Protein AF-A0A951YHK0-F1 (afdb_monomer_lite)

Foldseek 3Di:
DLQVLLVPDDPLLLVVLVQLVQADWKKWKDWPDPPDDIFIWRFRDWDADPNAIDTDIDGRDPVSVVVCVVSVQKDWDPVFDPRDHQWDQDPVVRTIMGMIIIHGDPSSVVSCVSPVCHPPCPDPDDDPDDDDDDPPPDDDDDDDDPDPPPDDDDDDDPDDDDDDDDDD

Radius of gyration: 26.09 Å; chains: 1; bounding box: 39×57×89 Å

pLDDT: mean 78.8, std 17.02, range [39.91, 96.25]

Secondary structure (DSSP, 8-state):
-THHHHTTS-HHHHHHHHHHHHSSEEEEEEE-STTPPPEEEEEEEEEEETTEEEEEEEEE-HHHHHHHHHTTSEEE-SS--SSS-SEEEETTTTEEEEEEEEEE-HHHHHHHHHHHTGGG------------------------------------------------

Sequence (168 aa):
MPSNQAERLSEVELDALWTIYEGHSLVIEYPQQTGTDPYAHAIMAVAYEDDEAVAEVAEIALDVAQSLIAAGLLRRSEDGPVLDESSWFDDELGFTVNAEEYVLSDAGTQVIEATADGAGAVGAGDDEDDWDDDEDDWDDDEEDEDDWDVDEEDEDDWSDDEDEDDED

Structure (mmCIF, N/CA/C/O backbone):
data_AF-A0A951YHK0-F1
#
_entry.id   AF-A0A951YHK0-F1
#
loop_
_atom_site.group_PDB
_atom_site.id
_atom_site.type_symbol
_atom_site.label_atom_id
_atom_site.label_alt_id
_atom_site.label_comp_id
_atom_site.label_asym_id
_atom_site.label_entity_id
_atom_site.label_seq_id
_atom_site.pdbx_PDB_ins_code
_atom_site.Cartn_x
_atom_site.Cartn_y
_atom_site.Cartn_z
_atom_site.occupancy
_atom_site.B_iso_or_equiv
_atom_site.auth_seq_id
_atom_site.auth_comp_id
_atom_site.auth_asym_id
_atom_site.auth_atom_id
_atom_site.pdbx_PDB_model_num
ATOM 1 N N . MET A 1 1 ? 9.985 4.850 -23.639 1.00 45.06 1 MET A N 1
ATOM 2 C CA . MET A 1 1 ? 11.123 4.666 -22.713 1.00 45.06 1 MET A CA 1
ATOM 3 C C . MET A 1 1 ? 10.609 4.804 -21.278 1.00 45.06 1 MET A C 1
ATOM 5 O O . MET A 1 1 ? 10.765 5.876 -20.695 1.00 45.06 1 MET A O 1
ATOM 9 N N . PRO A 1 2 ? 9.936 3.768 -20.750 1.00 51.19 2 PRO A N 1
ATOM 10 C CA . PRO A 1 2 ? 9.487 3.700 -19.350 1.00 51.19 2 PRO A CA 1
ATOM 11 C C . PRO A 1 2 ? 10.628 3.598 -18.318 1.00 51.19 2 PRO A C 1
ATOM 13 O O . PRO A 1 2 ? 10.438 3.917 -17.149 1.00 51.19 2 PRO A O 1
ATOM 16 N N . SER A 1 3 ? 11.845 3.276 -18.761 1.00 54.88 3 SER A N 1
ATOM 17 C CA . SER A 1 3 ? 13.056 3.097 -17.945 1.00 54.88 3 SER A CA 1
ATOM 18 C C . SER A 1 3 ? 13.438 4.291 -17.055 1.00 54.88 3 SER A C 1
ATOM 20 O O . SER A 1 3 ? 14.041 4.105 -16.006 1.00 54.88 3 SER A O 1
ATOM 22 N N . ASN A 1 4 ? 13.024 5.516 -17.401 1.00 63.53 4 ASN A N 1
ATOM 23 C CA . ASN A 1 4 ? 13.323 6.700 -16.585 1.00 63.53 4 ASN A CA 1
ATOM 24 C C . ASN A 1 4 ? 12.606 6.724 -1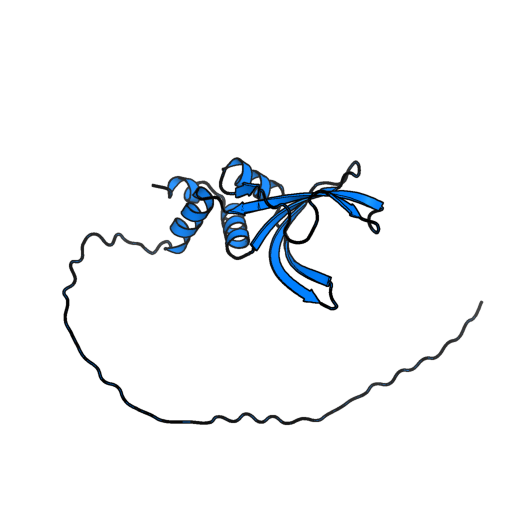5.225 1.00 63.53 4 ASN A C 1
ATOM 26 O O . ASN A 1 4 ? 12.998 7.520 -14.376 1.00 63.53 4 ASN A O 1
ATOM 30 N N . GLN A 1 5 ? 11.509 5.979 -15.042 1.00 69.38 5 GLN A N 1
ATOM 31 C CA . GLN A 1 5 ? 10.801 5.949 -13.757 1.00 69.38 5 GLN A CA 1
ATOM 32 C C . GLN A 1 5 ? 11.427 4.945 -12.791 1.00 69.38 5 GLN A C 1
ATOM 34 O O . GLN A 1 5 ? 11.621 5.304 -11.636 1.00 69.38 5 GLN A O 1
ATOM 39 N N . ALA A 1 6 ? 11.826 3.764 -13.272 1.00 71.62 6 ALA A N 1
ATOM 40 C CA . ALA A 1 6 ? 12.514 2.757 -12.464 1.00 71.62 6 ALA A CA 1
ATOM 41 C C . ALA A 1 6 ? 13.806 3.309 -11.832 1.00 71.62 6 ALA A C 1
ATOM 43 O O . ALA A 1 6 ? 14.013 3.193 -10.632 1.00 71.62 6 ALA A O 1
ATOM 44 N N . GLU A 1 7 ? 14.627 4.022 -12.613 1.00 75.12 7 GLU A N 1
ATOM 45 C CA . GLU A 1 7 ? 15.894 4.619 -12.150 1.00 75.12 7 GLU A CA 1
ATOM 46 C C . GLU A 1 7 ? 15.725 5.772 -11.139 1.00 75.12 7 GLU A C 1
ATOM 48 O O . GLU A 1 7 ? 16.712 6.287 -10.610 1.00 75.12 7 GLU A O 1
ATOM 53 N N . ARG A 1 8 ? 14.492 6.239 -10.907 1.00 82.88 8 ARG A N 1
ATOM 54 C CA . ARG A 1 8 ? 14.186 7.323 -9.959 1.00 82.88 8 ARG A CA 1
ATOM 55 C C . ARG A 1 8 ? 13.695 6.823 -8.611 1.00 82.88 8 ARG A C 1
ATOM 57 O O . ARG A 1 8 ? 13.664 7.627 -7.683 1.00 82.88 8 ARG A O 1
ATOM 64 N N . LEU A 1 9 ? 13.294 5.559 -8.530 1.00 88.25 9 LEU A N 1
ATOM 65 C CA . LEU A 1 9 ? 12.889 4.941 -7.279 1.00 88.25 9 LEU A CA 1
ATOM 66 C C . LEU A 1 9 ? 14.131 4.552 -6.482 1.00 88.25 9 LEU A C 1
ATOM 68 O O . LEU A 1 9 ? 15.155 4.147 -7.036 1.00 88.25 9 LEU A O 1
ATOM 72 N N . SER A 1 10 ? 14.043 4.693 -5.167 1.00 92.38 10 SER A N 1
ATOM 73 C CA . SER A 1 10 ? 14.984 4.049 -4.259 1.00 92.38 10 SER A CA 1
ATOM 74 C C . SER A 1 10 ? 14.807 2.529 -4.292 1.00 92.38 10 SER A C 1
ATOM 76 O O . SER A 1 10 ? 13.765 2.021 -4.698 1.00 92.38 10 SER A O 1
ATOM 78 N N . GLU A 1 11 ? 15.821 1.794 -3.834 1.00 91.88 11 GLU A N 1
ATOM 79 C CA . GLU A 1 11 ? 15.758 0.329 -3.723 1.00 91.88 11 GLU A CA 1
ATOM 80 C C . GLU A 1 11 ? 14.559 -0.123 -2.880 1.00 91.88 11 GLU A C 1
ATOM 82 O O . GLU A 1 11 ? 13.853 -1.036 -3.278 1.00 91.88 11 GLU A O 1
ATOM 87 N N . VAL A 1 12 ? 14.268 0.585 -1.783 1.00 94.38 12 VAL A N 1
ATOM 88 C CA . VAL A 1 12 ? 13.126 0.293 -0.902 1.00 94.38 12 VAL A CA 1
ATOM 89 C C . VAL A 1 12 ? 11.786 0.538 -1.601 1.00 94.38 12 VAL A C 1
ATOM 91 O O . VAL A 1 12 ? 10.856 -0.242 -1.445 1.00 94.38 12 VAL A O 1
ATOM 94 N N . GLU A 1 13 ? 11.666 1.612 -2.387 1.00 94.81 13 GLU A N 1
ATOM 95 C CA . GLU A 1 13 ? 10.447 1.871 -3.165 1.00 94.81 13 GLU A CA 1
ATOM 96 C C . GLU A 1 13 ? 10.253 0.840 -4.278 1.00 94.81 13 GLU A C 1
ATOM 98 O O . GLU A 1 13 ? 9.123 0.446 -4.557 1.00 94.81 13 GLU A O 1
ATOM 103 N N . LEU A 1 14 ? 11.344 0.404 -4.912 1.00 93.69 14 LEU A N 1
ATOM 104 C CA . LEU A 1 14 ? 11.296 -0.630 -5.936 1.00 93.69 14 LEU A CA 1
ATOM 105 C C . LEU A 1 14 ? 10.921 -1.988 -5.329 1.00 93.69 14 LEU A C 1
ATOM 107 O O . LEU A 1 14 ? 10.046 -2.652 -5.870 1.00 93.69 14 LEU A O 1
ATOM 111 N N . ASP A 1 15 ? 11.521 -2.360 -4.202 1.00 93.81 15 ASP A N 1
ATOM 112 C CA . ASP A 1 15 ? 11.219 -3.585 -3.453 1.00 93.81 15 ASP A CA 1
ATOM 113 C C . ASP A 1 15 ? 9.751 -3.626 -3.002 1.00 93.81 15 ASP A C 1
ATOM 115 O O . ASP A 1 15 ? 9.038 -4.595 -3.259 1.00 93.81 15 ASP A O 1
ATOM 119 N N . ALA A 1 16 ? 9.241 -2.518 -2.455 1.00 94.50 16 ALA A N 1
ATOM 120 C CA . ALA A 1 16 ? 7.828 -2.387 -2.112 1.00 94.50 16 ALA A CA 1
ATOM 121 C C . ALA A 1 16 ? 6.912 -2.507 -3.342 1.00 94.50 16 ALA A C 1
ATOM 123 O O . ALA A 1 16 ? 5.869 -3.153 -3.277 1.00 94.50 16 ALA A O 1
ATOM 124 N N . LEU A 1 17 ? 7.287 -1.909 -4.479 1.00 94.44 17 LEU A N 1
ATOM 125 C CA . LEU A 1 17 ? 6.517 -2.029 -5.718 1.00 94.44 17 LEU A CA 1
ATOM 126 C C . LEU A 1 17 ? 6.490 -3.475 -6.235 1.00 94.44 17 LEU A C 1
ATOM 128 O O . LEU A 1 17 ? 5.438 -3.928 -6.680 1.00 94.44 17 LEU A O 1
ATOM 132 N N . TRP A 1 18 ? 7.617 -4.189 -6.153 1.00 94.50 18 TRP A N 1
ATOM 133 C CA . TRP A 1 18 ? 7.708 -5.616 -6.471 1.00 94.50 18 TRP A CA 1
ATOM 134 C C . TRP A 1 18 ? 6.846 -6.457 -5.536 1.00 94.50 18 TRP A C 1
ATOM 136 O O . TRP A 1 18 ? 6.077 -7.282 -6.012 1.00 94.50 18 TRP A O 1
ATOM 146 N N . THR A 1 19 ? 6.878 -6.168 -4.236 1.00 94.56 19 THR A N 1
ATOM 147 C CA . THR A 1 19 ? 6.043 -6.845 -3.234 1.00 94.56 19 THR A CA 1
ATOM 148 C C . THR A 1 19 ? 4.557 -6.695 -3.569 1.00 94.56 19 THR A C 1
ATOM 150 O O . THR A 1 19 ? 3.813 -7.668 -3.575 1.00 94.56 19 THR A O 1
ATOM 153 N N . ILE A 1 20 ? 4.120 -5.483 -3.925 1.00 93.62 20 ILE A N 1
ATOM 154 C CA . ILE A 1 20 ? 2.725 -5.211 -4.309 1.00 93.62 20 ILE A CA 1
ATOM 155 C C . ILE A 1 20 ? 2.360 -5.882 -5.643 1.00 93.62 20 ILE A C 1
ATOM 157 O O . ILE A 1 20 ? 1.206 -6.249 -5.838 1.00 93.62 20 ILE A O 1
ATOM 161 N N . TYR A 1 21 ? 3.313 -6.011 -6.569 1.00 93.69 21 TYR A N 1
ATOM 162 C CA . TYR A 1 21 ? 3.112 -6.702 -7.845 1.00 93.69 21 TYR A CA 1
ATOM 163 C C . TYR A 1 21 ? 2.986 -8.222 -7.685 1.00 93.69 21 TYR A C 1
ATOM 165 O O . TYR A 1 21 ? 2.175 -8.833 -8.375 1.00 93.69 21 TYR A O 1
ATOM 173 N N . GLU A 1 22 ? 3.799 -8.824 -6.815 1.00 91.62 22 GLU A N 1
ATOM 174 C CA . GLU A 1 22 ? 3.749 -10.258 -6.512 1.00 91.62 22 GLU A CA 1
ATOM 175 C C . GLU A 1 22 ? 2.535 -10.617 -5.652 1.00 91.62 22 GLU A C 1
ATOM 177 O O . GLU A 1 22 ? 1.980 -11.709 -5.787 1.00 91.62 22 GLU A O 1
ATOM 182 N N . GLY A 1 23 ? 2.124 -9.692 -4.785 1.00 87.94 23 GLY A N 1
ATOM 183 C CA . GLY A 1 23 ? 0.885 -9.774 -4.035 1.00 87.94 23 GLY A CA 1
ATOM 184 C C . GLY A 1 23 ? -0.355 -9.444 -4.870 1.00 87.94 23 GLY A C 1
ATOM 185 O O . GLY A 1 23 ? -0.342 -9.308 -6.092 1.00 87.94 23 GLY A O 1
ATOM 186 N N . HIS A 1 24 ? -1.471 -9.307 -4.170 1.00 86.06 24 HIS A N 1
ATOM 187 C CA . HIS A 1 24 ? -2.765 -8.969 -4.734 1.00 86.06 24 HIS A CA 1
ATOM 188 C C . HIS A 1 24 ? -2.938 -7.451 -4.898 1.00 86.06 24 HIS A C 1
ATOM 190 O O . HIS A 1 24 ? -3.317 -6.961 -5.965 1.00 86.06 24 HIS A O 1
ATOM 196 N N . SER A 1 25 ? -2.698 -6.696 -3.826 1.00 91.50 25 SER A N 1
ATOM 197 C CA . SER A 1 25 ? -2.908 -5.247 -3.787 1.00 91.50 25 SER A CA 1
ATOM 198 C C . SER A 1 25 ? -2.273 -4.611 -2.552 1.00 91.50 25 SER A C 1
ATOM 200 O O . SER A 1 25 ? -1.887 -5.292 -1.608 1.00 91.50 25 SER A O 1
ATOM 202 N N . LEU A 1 26 ? -2.161 -3.285 -2.552 1.00 94.94 26 LEU A N 1
ATOM 203 C CA . LEU A 1 26 ? -1.804 -2.490 -1.381 1.00 94.94 26 LEU A CA 1
ATOM 204 C C . LEU A 1 26 ? -3.080 -1.952 -0.732 1.00 94.94 26 LEU A C 1
ATOM 206 O O . LEU A 1 26 ? -3.869 -1.289 -1.399 1.00 94.94 26 LEU A O 1
ATOM 210 N N . VAL A 1 27 ? -3.240 -2.127 0.571 1.00 94.88 27 VAL A N 1
ATOM 211 C CA . VAL A 1 27 ? -4.313 -1.511 1.353 1.00 94.88 27 VAL A CA 1
ATOM 212 C C . VAL A 1 27 ? -3.708 -0.510 2.334 1.00 94.88 27 VAL A C 1
ATOM 214 O O . VAL A 1 27 ? -2.665 -0.753 2.942 1.00 94.88 27 VAL A O 1
ATOM 217 N N . ILE A 1 28 ? -4.336 0.662 2.441 1.00 95.12 28 ILE A N 1
ATOM 218 C CA . ILE A 1 28 ? -4.005 1.677 3.443 1.00 95.12 28 ILE A CA 1
ATOM 219 C C . ILE A 1 28 ? -5.209 1.874 4.348 1.00 95.12 28 ILE A C 1
ATOM 221 O O . ILE A 1 28 ? -6.288 2.250 3.883 1.00 95.12 28 ILE A O 1
ATOM 225 N N . GLU A 1 29 ? -4.994 1.682 5.642 1.00 93.88 29 GLU A N 1
ATOM 226 C CA . GLU A 1 29 ? -6.009 1.849 6.668 1.00 93.88 29 GLU A CA 1
ATOM 227 C C . GLU A 1 29 ? -5.820 3.161 7.421 1.00 93.88 29 GLU A C 1
ATOM 229 O O . GLU A 1 29 ? -4.716 3.562 7.796 1.00 93.88 29 GLU A O 1
ATOM 234 N N . TYR A 1 30 ? -6.939 3.838 7.655 1.00 93.50 30 TYR A N 1
ATOM 235 C CA . TYR A 1 30 ? -7.039 5.142 8.288 1.00 93.50 30 TYR A CA 1
ATOM 236 C C . TYR A 1 30 ? -7.932 5.039 9.530 1.00 93.50 30 TYR A C 1
ATOM 238 O O . TYR A 1 30 ? -9.132 5.358 9.460 1.00 93.50 30 TYR A O 1
ATOM 246 N N . PRO A 1 31 ? -7.366 4.640 10.682 1.00 92.88 31 PRO A N 1
ATOM 247 C CA . PRO A 1 31 ? -8.054 4.695 11.964 1.00 92.88 31 PRO A CA 1
ATOM 248 C C . PRO A 1 31 ? -8.624 6.094 12.218 1.00 92.88 31 PRO A C 1
ATOM 250 O O . PRO A 1 31 ? -7.910 7.093 12.161 1.00 92.88 31 PRO A O 1
ATOM 253 N N . GLN A 1 32 ? -9.918 6.201 12.526 1.00 92.38 32 GLN A N 1
ATOM 254 C CA . GLN A 1 32 ? -10.556 7.497 12.807 1.00 92.38 32 GLN A CA 1
ATOM 255 C C . GLN A 1 32 ? -10.320 7.984 14.250 1.00 92.38 32 GLN A C 1
ATOM 257 O O . GLN A 1 32 ? -10.915 8.970 14.698 1.00 92.38 32 GLN A O 1
ATOM 262 N N . GLN A 1 33 ? -9.434 7.316 14.992 1.00 91.69 33 GLN A N 1
ATOM 263 C CA . GLN A 1 33 ? -9.014 7.717 16.326 1.00 91.69 33 GLN A CA 1
ATOM 264 C C . GLN A 1 33 ? -7.968 8.837 16.261 1.00 91.69 33 GLN A C 1
ATOM 266 O O . GLN A 1 33 ? -7.005 8.809 15.500 1.00 91.69 33 GLN A O 1
ATOM 271 N N . THR A 1 34 ? -8.142 9.858 17.100 1.00 87.75 34 THR A N 1
ATOM 272 C CA . THR A 1 34 ? -7.189 10.972 17.162 1.00 87.75 34 THR A CA 1
ATOM 273 C C . THR A 1 34 ? -5.840 10.505 17.701 1.00 87.75 34 THR A C 1
ATOM 275 O O . THR A 1 34 ? -5.766 10.039 18.834 1.00 87.75 34 THR A O 1
ATOM 278 N N . GLY A 1 35 ? -4.774 10.744 16.934 1.00 88.31 35 GLY A N 1
ATOM 279 C CA . GLY A 1 35 ? -3.401 10.424 17.335 1.00 88.31 35 GLY A CA 1
ATOM 280 C C . GLY A 1 35 ? -2.924 9.039 16.906 1.00 88.31 35 GLY A C 1
ATOM 281 O O . GLY A 1 35 ? -1.815 8.669 17.279 1.00 88.31 35 GLY A O 1
ATOM 282 N N . THR A 1 36 ? -3.731 8.313 16.133 1.00 88.38 36 THR A N 1
ATOM 283 C CA . THR A 1 36 ? -3.348 7.047 15.507 1.00 88.38 36 THR A CA 1
ATOM 284 C C . THR A 1 36 ? -2.945 7.320 14.065 1.00 88.38 36 THR A C 1
ATOM 286 O O . THR A 1 36 ? -3.691 7.964 13.321 1.00 88.38 36 THR A O 1
ATOM 289 N N . ASP A 1 37 ? -1.746 6.882 13.693 1.00 91.25 37 ASP A N 1
ATOM 290 C CA . ASP A 1 37 ? -1.243 7.050 12.336 1.00 91.25 37 ASP A CA 1
ATOM 291 C C . ASP A 1 37 ? -1.856 5.989 11.403 1.00 91.25 37 ASP A C 1
ATOM 293 O O . ASP A 1 37 ? -2.115 4.865 11.842 1.00 91.25 37 ASP A O 1
ATOM 297 N N . PRO A 1 38 ? -2.096 6.322 10.123 1.00 93.75 38 PRO A N 1
ATOM 298 C CA . PRO A 1 38 ? -2.446 5.331 9.115 1.00 93.75 38 PRO A CA 1
ATOM 299 C C . PRO A 1 38 ? -1.325 4.306 8.934 1.00 93.75 38 PRO A C 1
ATOM 301 O O . PRO A 1 38 ? -0.153 4.608 9.166 1.00 93.75 38 PRO A O 1
ATOM 304 N N . TYR A 1 39 ? -1.670 3.129 8.436 1.00 93.25 39 TYR A N 1
ATOM 305 C CA . TYR A 1 39 ? -0.699 2.091 8.099 1.00 93.25 39 TYR A CA 1
ATOM 306 C C . TYR A 1 39 ? -1.038 1.460 6.756 1.00 93.25 39 TYR A C 1
ATOM 308 O O . TYR A 1 39 ? -2.176 1.521 6.295 1.00 93.25 39 TYR A O 1
ATOM 316 N N . ALA A 1 40 ? -0.013 0.918 6.104 1.00 95.31 40 ALA A N 1
ATOM 317 C CA . ALA A 1 40 ? -0.110 0.360 4.769 1.00 95.31 40 ALA A CA 1
ATOM 318 C C . ALA A 1 40 ? 0.429 -1.071 4.760 1.00 95.31 40 ALA A C 1
ATOM 320 O O . ALA A 1 40 ? 1.470 -1.358 5.354 1.00 95.31 40 ALA A O 1
ATOM 321 N N . HIS A 1 41 ? -0.266 -1.958 4.064 1.00 94.31 41 HIS A N 1
ATOM 322 C CA . HIS A 1 41 ? 0.138 -3.347 3.912 1.00 94.31 41 HIS A CA 1
ATOM 323 C C . HIS A 1 41 ? -0.184 -3.849 2.509 1.00 94.31 41 HIS A C 1
ATOM 325 O O . HIS A 1 41 ? -1.212 -3.507 1.926 1.00 94.31 41 HIS A O 1
ATOM 331 N N . ALA A 1 42 ? 0.720 -4.643 1.949 1.00 94.12 42 ALA A N 1
ATOM 332 C CA . ALA A 1 42 ? 0.458 -5.399 0.739 1.00 94.12 42 ALA A CA 1
ATOM 333 C C . ALA A 1 42 ? -0.224 -6.714 1.125 1.00 94.12 42 ALA A C 1
ATOM 335 O O . ALA A 1 42 ? 0.288 -7.456 1.960 1.00 94.12 42 ALA A O 1
ATOM 336 N N . ILE A 1 43 ? -1.380 -6.993 0.533 1.00 93.12 43 ILE A N 1
ATOM 337 C CA . ILE A 1 43 ? -2.058 -8.281 0.644 1.00 93.12 43 ILE A CA 1
ATOM 338 C C . ILE A 1 43 ? -1.307 -9.257 -0.253 1.00 93.12 43 ILE A C 1
ATOM 340 O O . ILE A 1 43 ? -1.308 -9.079 -1.467 1.00 93.12 43 ILE A O 1
ATOM 344 N N . MET A 1 44 ? -0.656 -10.265 0.319 1.00 93.38 44 MET A N 1
ATOM 345 C CA . MET A 1 44 ? 0.153 -11.233 -0.427 1.00 93.38 44 MET A CA 1
ATOM 346 C C . MET A 1 44 ? -0.688 -12.418 -0.894 1.00 93.38 44 MET A C 1
ATOM 348 O O . MET A 1 44 ? -0.624 -12.818 -2.054 1.00 93.38 44 MET A O 1
ATOM 352 N N . ALA A 1 45 ? -1.523 -12.947 -0.004 1.00 87.88 45 ALA A N 1
ATOM 353 C CA . ALA A 1 45 ? -2.413 -14.063 -0.279 1.00 87.88 45 ALA A CA 1
ATOM 354 C C . ALA A 1 45 ? -3.686 -13.947 0.558 1.00 87.88 45 ALA A C 1
ATOM 356 O O . ALA A 1 45 ? -3.686 -13.332 1.621 1.00 87.88 45 ALA A O 1
ATOM 357 N N . VAL A 1 46 ? -4.768 -14.558 0.073 1.00 87.44 46 VAL A N 1
ATOM 358 C CA . VAL A 1 46 ? -6.049 -14.650 0.782 1.00 87.44 46 VAL A CA 1
ATOM 359 C C . VAL A 1 46 ? -6.460 -16.115 0.845 1.00 87.44 46 VAL A C 1
ATOM 361 O O . VAL A 1 46 ? -6.511 -16.796 -0.182 1.00 87.44 46 VAL A O 1
ATOM 364 N N . ALA A 1 47 ? -6.757 -16.587 2.048 1.00 87.88 47 ALA A N 1
ATOM 365 C CA . ALA A 1 47 ? -7.254 -17.921 2.341 1.00 87.88 47 ALA A CA 1
ATOM 366 C C . ALA A 1 47 ? -8.596 -17.831 3.079 1.00 87.88 47 ALA A C 1
ATOM 368 O O . ALA A 1 47 ? -8.995 -16.766 3.544 1.00 87.88 47 ALA A O 1
ATOM 369 N N . TYR A 1 48 ? -9.304 -18.955 3.160 1.00 87.56 48 TYR A N 1
ATOM 370 C CA . TYR A 1 48 ? -10.527 -19.070 3.951 1.00 87.56 48 TYR A CA 1
ATOM 371 C C . TYR A 1 48 ? -10.319 -20.112 5.046 1.00 87.56 48 TYR A C 1
ATOM 373 O O . TYR A 1 48 ? -10.024 -21.269 4.737 1.00 87.56 48 TYR A O 1
ATOM 381 N N . GLU A 1 49 ? -10.503 -19.706 6.297 1.00 88.50 49 GLU A N 1
ATOM 382 C CA . GLU A 1 49 ? -10.403 -20.545 7.491 1.00 88.50 49 GLU A CA 1
ATOM 383 C C . GLU A 1 49 ? -11.717 -20.429 8.272 1.00 88.50 49 GLU A C 1
ATOM 385 O O . GLU A 1 49 ? -12.150 -19.328 8.584 1.00 88.50 49 GLU A O 1
ATOM 390 N N . ASP A 1 50 ? -12.398 -21.551 8.531 1.00 88.00 50 ASP A N 1
ATOM 391 C CA . ASP A 1 50 ? -13.647 -21.599 9.317 1.00 88.00 50 ASP A CA 1
ATOM 392 C C . ASP A 1 50 ? -14.733 -20.573 8.907 1.00 88.00 50 ASP A C 1
ATOM 394 O O . ASP A 1 50 ? -15.388 -19.957 9.744 1.00 88.00 50 ASP A O 1
ATOM 398 N N . ASP A 1 51 ? -14.955 -20.434 7.592 1.00 83.06 51 ASP A N 1
ATOM 399 C CA . ASP A 1 51 ? -15.880 -19.472 6.961 1.00 83.06 51 ASP A CA 1
ATOM 400 C C . ASP A 1 51 ? -15.461 -17.985 7.071 1.00 83.06 51 ASP A C 1
ATOM 402 O O . ASP A 1 51 ? -16.224 -17.099 6.676 1.00 83.06 51 ASP A O 1
ATOM 406 N N . GLU A 1 52 ? -14.239 -17.704 7.525 1.00 80.06 52 GLU A N 1
ATOM 407 C CA . GLU A 1 52 ? -13.638 -16.371 7.611 1.00 80.06 52 GLU A CA 1
ATOM 408 C C . GLU A 1 52 ? -12.506 -16.203 6.584 1.00 80.06 52 GLU A C 1
ATOM 410 O O . GLU A 1 52 ? -11.723 -17.120 6.334 1.00 80.06 52 GLU A O 1
ATOM 415 N N . ALA A 1 53 ? -12.438 -15.036 5.937 1.00 83.06 53 ALA A N 1
ATOM 416 C CA . ALA A 1 53 ? -11.360 -14.719 5.005 1.00 83.06 53 ALA A CA 1
ATOM 417 C C . ALA A 1 53 ? -10.155 -14.178 5.784 1.00 83.06 53 ALA A C 1
ATOM 419 O O . ALA A 1 53 ? -10.258 -13.154 6.451 1.00 83.06 53 ALA A O 1
ATOM 420 N N . VAL A 1 54 ? -9.011 -14.844 5.661 1.00 85.62 54 VAL A N 1
ATOM 421 C CA . VAL A 1 54 ? -7.752 -14.459 6.308 1.00 85.62 54 VAL A CA 1
ATOM 422 C C . VAL A 1 54 ? -6.745 -14.087 5.230 1.00 85.62 54 VAL A C 1
ATOM 424 O O . VAL A 1 54 ? -6.665 -14.748 4.191 1.00 85.62 54 VAL A O 1
ATOM 427 N N . ALA A 1 55 ? -5.959 -13.038 5.462 1.00 88.69 55 ALA A N 1
ATOM 428 C CA . ALA A 1 55 ? -4.919 -12.625 4.534 1.00 88.69 55 ALA A CA 1
ATOM 429 C C . ALA A 1 55 ? -3.524 -12.674 5.137 1.00 88.69 55 ALA A C 1
ATOM 431 O O . ALA A 1 55 ? -3.283 -12.230 6.259 1.00 88.69 55 ALA A O 1
ATOM 432 N N . GLU A 1 56 ? -2.588 -13.147 4.324 1.00 90.38 56 GLU A N 1
ATOM 433 C CA . GLU A 1 56 ? -1.172 -12.923 4.554 1.00 90.38 56 GLU A CA 1
ATOM 434 C C . GLU A 1 56 ? -0.825 -11.516 4.074 1.00 90.38 56 GLU A C 1
ATOM 436 O O . GLU A 1 56 ? -1.104 -11.153 2.927 1.00 90.38 56 GLU A O 1
ATOM 441 N N . VAL A 1 57 ? -0.219 -10.721 4.953 1.00 92.94 57 VAL A N 1
ATOM 442 C CA . VAL A 1 57 ? 0.093 -9.319 4.683 1.00 92.94 57 VAL A CA 1
ATOM 443 C C . VAL A 1 57 ? 1.578 -9.032 4.871 1.00 92.94 57 VAL A C 1
ATOM 445 O O . VAL A 1 57 ? 2.207 -9.517 5.811 1.00 92.94 57 VAL A O 1
ATOM 448 N N . ALA A 1 58 ? 2.134 -8.202 3.991 1.00 94.38 58 ALA A N 1
ATOM 449 C CA . ALA A 1 58 ? 3.468 -7.636 4.128 1.00 94.38 58 ALA A CA 1
ATOM 450 C C . ALA A 1 58 ? 3.361 -6.153 4.502 1.00 94.38 58 ALA A C 1
ATOM 452 O O . ALA A 1 58 ? 2.703 -5.370 3.814 1.00 94.38 58 ALA A O 1
ATOM 453 N N . GLU A 1 59 ? 4.008 -5.749 5.593 1.00 94.88 59 GLU A N 1
ATOM 454 C CA . GLU A 1 59 ? 4.009 -4.350 6.022 1.00 94.88 59 GLU A CA 1
ATOM 455 C C . GLU A 1 59 ? 4.822 -3.481 5.059 1.00 94.88 59 GLU A C 1
ATOM 457 O O . GLU A 1 59 ? 5.995 -3.745 4.792 1.00 94.88 59 GLU A O 1
ATOM 462 N N . ILE A 1 60 ? 4.212 -2.393 4.587 1.00 94.88 60 ILE A N 1
ATOM 463 C CA . ILE A 1 60 ? 4.872 -1.398 3.745 1.00 94.88 60 ILE A CA 1
ATOM 464 C C . ILE A 1 60 ? 4.916 -0.081 4.509 1.00 94.88 60 ILE A C 1
ATOM 466 O O . ILE A 1 60 ? 3.908 0.404 5.025 1.00 94.88 60 ILE A O 1
ATOM 470 N N . ALA A 1 61 ? 6.091 0.545 4.562 1.00 95.88 61 ALA A N 1
ATOM 471 C CA . ALA A 1 61 ? 6.222 1.853 5.187 1.00 95.88 61 ALA A CA 1
ATOM 472 C C . ALA A 1 61 ? 5.282 2.871 4.510 1.00 95.88 61 ALA A C 1
ATOM 474 O O . ALA A 1 61 ? 5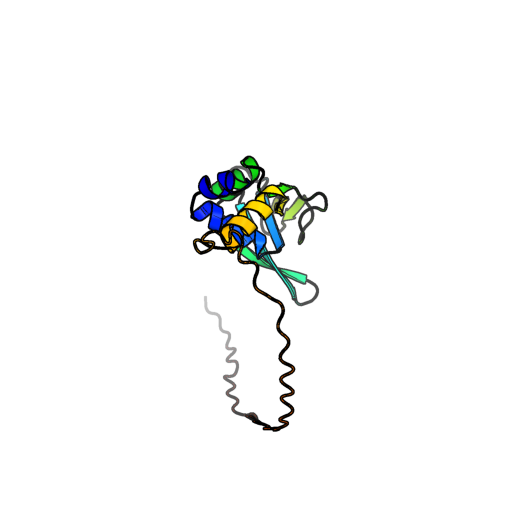.257 3.001 3.282 1.00 95.88 61 ALA A O 1
ATOM 475 N N . LEU A 1 62 ? 4.498 3.604 5.308 1.00 95.50 62 LEU A N 1
ATOM 476 C CA . LEU A 1 62 ? 3.452 4.491 4.789 1.00 95.50 62 LEU A CA 1
ATOM 477 C C . LEU A 1 62 ? 4.009 5.567 3.843 1.00 95.50 62 LEU A C 1
ATOM 479 O O . LEU A 1 62 ? 3.373 5.907 2.848 1.00 95.50 62 LEU A O 1
ATOM 483 N N . ASP A 1 63 ? 5.189 6.111 4.137 1.00 96.25 63 ASP A N 1
ATOM 484 C CA . ASP A 1 63 ? 5.846 7.112 3.298 1.00 96.25 63 ASP A CA 1
ATOM 485 C C . ASP A 1 63 ? 6.260 6.545 1.934 1.00 96.25 63 ASP A C 1
ATOM 487 O O . ASP A 1 63 ? 6.109 7.228 0.919 1.00 96.25 63 ASP A O 1
ATOM 491 N N . VAL A 1 64 ? 6.691 5.282 1.893 1.00 96.19 64 VAL A N 1
ATOM 492 C CA . VAL A 1 64 ? 7.006 4.558 0.653 1.00 96.19 64 VAL A CA 1
ATOM 493 C C . VAL A 1 64 ? 5.737 4.335 -0.167 1.00 96.19 64 VAL A C 1
ATOM 495 O O . VAL A 1 64 ? 5.685 4.723 -1.334 1.00 96.19 64 VAL A O 1
ATOM 498 N N . ALA A 1 65 ? 4.678 3.807 0.452 1.00 95.62 65 ALA A N 1
ATOM 499 C CA . ALA A 1 65 ? 3.375 3.626 -0.190 1.00 95.62 65 ALA A CA 1
ATOM 500 C C . ALA A 1 65 ? 2.839 4.942 -0.788 1.00 95.62 65 ALA A C 1
ATOM 502 O O . ALA A 1 65 ? 2.457 5.006 -1.960 1.00 95.62 65 ALA A O 1
ATOM 503 N N . GLN A 1 66 ? 2.875 6.027 -0.011 1.00 95.56 66 GLN A N 1
ATOM 504 C CA . GLN A 1 66 ? 2.451 7.352 -0.466 1.00 95.56 66 GLN A CA 1
ATOM 505 C C . GLN A 1 66 ? 3.326 7.891 -1.602 1.00 95.56 66 GLN A C 1
ATOM 507 O O . GLN A 1 66 ? 2.799 8.523 -2.522 1.00 95.56 66 GLN A O 1
ATOM 512 N N . SER A 1 67 ? 4.637 7.638 -1.571 1.00 95.56 67 SER A N 1
ATOM 513 C CA . SER A 1 67 ? 5.556 8.015 -2.651 1.00 95.56 67 SER A CA 1
ATOM 514 C C . SER A 1 67 ? 5.200 7.305 -3.961 1.00 95.56 67 SER A C 1
ATOM 516 O O . SER A 1 67 ? 5.054 7.960 -4.997 1.00 95.56 67 SER A O 1
ATOM 518 N N . LEU A 1 68 ? 4.945 5.992 -3.917 1.00 95.38 68 LEU A N 1
ATOM 519 C CA . LEU A 1 68 ? 4.548 5.194 -5.084 1.00 95.38 68 LEU A CA 1
ATOM 520 C C . LEU A 1 68 ? 3.207 5.655 -5.683 1.00 95.38 68 LEU A C 1
ATOM 522 O O . LEU A 1 68 ? 3.074 5.765 -6.909 1.00 95.38 68 LEU A O 1
ATOM 526 N N . ILE A 1 69 ? 2.233 6.000 -4.834 1.00 95.50 69 ILE A N 1
ATOM 527 C CA . ILE A 1 69 ? 0.952 6.589 -5.257 1.00 95.5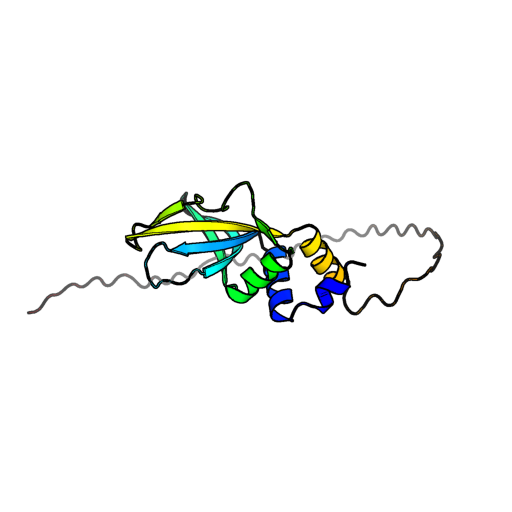0 69 ILE A CA 1
ATOM 528 C C . ILE A 1 69 ? 1.179 7.962 -5.902 1.00 95.50 69 ILE A C 1
ATOM 530 O O . ILE A 1 69 ? 0.678 8.230 -6.996 1.00 95.50 69 ILE A O 1
ATOM 534 N N . ALA A 1 70 ? 1.965 8.836 -5.268 1.00 94.94 70 ALA A N 1
ATOM 535 C CA . ALA A 1 70 ? 2.261 10.171 -5.789 1.00 94.94 70 ALA A CA 1
ATOM 536 C C . ALA A 1 70 ? 3.032 10.128 -7.120 1.00 94.94 70 ALA A C 1
ATOM 538 O O . ALA A 1 70 ? 2.846 10.997 -7.976 1.00 94.94 70 ALA A O 1
ATOM 539 N N . ALA A 1 71 ? 3.861 9.101 -7.320 1.00 92.25 71 ALA A N 1
ATOM 540 C CA . ALA A 1 71 ? 4.556 8.823 -8.572 1.00 92.25 71 ALA A CA 1
ATOM 541 C C . ALA A 1 71 ? 3.633 8.270 -9.678 1.00 92.25 71 ALA A C 1
ATOM 543 O O . ALA A 1 71 ? 4.060 8.164 -10.832 1.00 92.25 71 ALA A O 1
ATOM 544 N N . GLY A 1 72 ? 2.375 7.947 -9.353 1.00 94.19 72 GLY A N 1
ATOM 545 C CA . GLY A 1 72 ? 1.384 7.393 -10.277 1.00 94.19 72 GLY A CA 1
ATOM 546 C C . GLY A 1 72 ? 1.616 5.921 -10.622 1.00 94.19 72 GLY A C 1
ATOM 547 O O . GLY A 1 72 ? 1.093 5.441 -11.629 1.00 94.19 72 GLY A O 1
ATOM 548 N N . LEU A 1 73 ? 2.418 5.211 -9.825 1.00 94.75 73 LEU A N 1
ATOM 549 C CA . LEU A 1 73 ? 2.739 3.794 -10.036 1.00 94.75 73 LEU A CA 1
ATOM 550 C C . LEU A 1 73 ? 1.667 2.871 -9.456 1.00 94.75 73 LEU A C 1
ATOM 552 O O . LEU A 1 73 ? 1.495 1.751 -9.926 1.00 94.75 73 LEU A O 1
ATOM 556 N N . LEU A 1 74 ? 0.907 3.383 -8.493 1.00 95.69 74 LEU A N 1
ATOM 557 C CA . LEU A 1 74 ? -0.260 2.734 -7.922 1.00 95.69 74 LEU A CA 1
ATOM 558 C C . LEU A 1 74 ? -1.503 3.564 -8.234 1.00 95.69 74 LEU A C 1
ATOM 560 O O . LEU A 1 74 ? -1.467 4.798 -8.226 1.00 95.69 74 LEU A O 1
ATOM 564 N N . ARG A 1 75 ? -2.611 2.884 -8.519 1.00 95.06 75 ARG A N 1
ATOM 565 C CA . ARG A 1 75 ? -3.921 3.502 -8.742 1.00 95.06 75 ARG A CA 1
ATOM 566 C C . ARG A 1 75 ? -4.904 2.981 -7.709 1.00 95.06 75 ARG A C 1
ATOM 568 O O . ARG A 1 75 ? -4.874 1.803 -7.379 1.00 95.06 75 ARG A O 1
ATOM 575 N N . ARG A 1 76 ? -5.796 3.848 -7.238 1.00 94.62 76 ARG A N 1
ATOM 576 C CA . ARG A 1 76 ? -6.872 3.435 -6.337 1.00 94.62 76 ARG A CA 1
ATOM 577 C C . ARG A 1 76 ? -7.814 2.472 -7.065 1.00 94.62 76 ARG A C 1
ATOM 579 O O . ARG A 1 76 ? -8.226 2.766 -8.188 1.00 94.62 76 ARG A O 1
ATOM 586 N N . SER A 1 77 ? -8.129 1.358 -6.420 1.00 91.81 77 SER A N 1
ATOM 587 C CA . SER A 1 77 ? -9.130 0.392 -6.867 1.00 91.81 77 SER A CA 1
ATOM 588 C C . SER A 1 77 ? -10.533 1.003 -6.786 1.00 91.81 77 SER A C 1
ATOM 590 O O . SER A 1 77 ? -10.858 1.707 -5.826 1.00 91.81 77 SER A O 1
ATOM 592 N N . GLU A 1 78 ? -11.359 0.779 -7.810 1.00 88.06 78 GLU A N 1
ATOM 593 C CA . GLU A 1 78 ? -12.768 1.208 -7.811 1.00 88.06 78 GLU A CA 1
ATOM 594 C C . GLU A 1 78 ? -13.672 0.208 -7.077 1.00 88.06 78 GLU A C 1
ATOM 596 O O . GLU A 1 78 ? -14.758 0.587 -6.636 1.00 88.06 78 GLU A O 1
ATOM 601 N N . ASP A 1 79 ? -13.211 -1.035 -6.926 1.00 84.62 79 ASP A N 1
ATOM 602 C CA . ASP A 1 79 ? -13.960 -2.131 -6.311 1.00 84.62 79 ASP A CA 1
ATOM 603 C C . ASP A 1 79 ? -13.926 -2.072 -4.772 1.00 84.62 79 ASP A C 1
ATOM 605 O O . ASP A 1 79 ? -14.829 -2.588 -4.114 1.00 84.62 79 ASP A O 1
ATOM 609 N N . GLY A 1 80 ? -12.958 -1.345 -4.201 1.00 81.06 80 GLY A N 1
ATOM 610 C CA . GLY A 1 80 ? -12.755 -1.236 -2.754 1.00 81.06 80 GLY A CA 1
ATOM 611 C C . GLY A 1 80 ? -11.781 -2.291 -2.218 1.00 81.06 80 GLY A C 1
ATOM 612 O O . GLY A 1 80 ? -11.197 -3.016 -3.011 1.00 81.06 80 GLY A O 1
ATOM 613 N N . PRO A 1 81 ? -11.547 -2.348 -0.896 1.00 82.50 81 PRO A N 1
ATOM 614 C CA . PRO A 1 81 ? -10.644 -3.329 -0.299 1.00 82.50 81 PRO A CA 1
ATOM 615 C C . PRO A 1 81 ? -11.112 -4.767 -0.539 1.00 82.50 81 PRO A C 1
ATOM 617 O O . PRO A 1 81 ? -12.304 -5.053 -0.501 1.00 82.50 81 PRO A O 1
ATOM 620 N N . VAL A 1 82 ? -10.162 -5.674 -0.780 1.00 74.88 82 VAL A N 1
ATOM 621 C CA . VAL A 1 82 ? -10.441 -7.092 -1.080 1.00 74.88 82 VAL A CA 1
ATOM 622 C C . VAL A 1 82 ? -11.026 -7.857 0.104 1.00 74.88 82 VAL A C 1
ATOM 624 O O . VAL A 1 82 ? -11.830 -8.762 -0.108 1.00 74.88 82 VAL A O 1
ATOM 627 N N . LEU A 1 83 ? -10.625 -7.513 1.327 1.00 73.25 83 LEU A N 1
ATOM 628 C CA . LEU A 1 83 ? -11.021 -8.239 2.540 1.00 73.25 83 LEU A CA 1
ATOM 629 C C . LEU A 1 83 ? -12.201 -7.586 3.256 1.00 73.25 83 LEU A C 1
ATOM 631 O O . LEU A 1 83 ? -13.050 -8.288 3.794 1.00 73.25 83 LEU A O 1
ATOM 635 N N . ASP A 1 84 ? -12.286 -6.258 3.192 1.00 73.62 84 ASP A N 1
ATOM 636 C 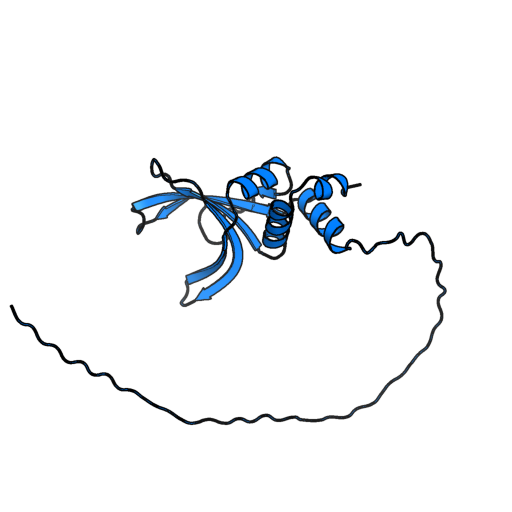CA . ASP A 1 84 ? -13.190 -5.477 4.025 1.00 73.62 84 ASP A CA 1
ATOM 637 C C . ASP A 1 84 ? -13.959 -4.412 3.250 1.00 73.62 84 ASP A C 1
ATOM 639 O O . ASP A 1 84 ? -13.608 -3.981 2.148 1.00 73.62 84 ASP A O 1
ATOM 643 N N . GLU A 1 85 ? -15.024 -3.920 3.878 1.00 80.31 85 GLU A N 1
ATOM 644 C CA . GLU A 1 85 ? -15.691 -2.718 3.405 1.00 80.31 85 GLU A CA 1
ATOM 645 C C . GLU A 1 85 ? -14.721 -1.525 3.438 1.00 80.31 85 GLU A C 1
ATOM 647 O O . GLU A 1 85 ? -13.859 -1.398 4.299 1.00 80.31 85 GLU A O 1
ATOM 652 N N . SER A 1 86 ? -14.913 -0.550 2.547 1.00 83.69 86 SER A N 1
ATOM 653 C CA . SER A 1 86 ? -14.122 0.699 2.567 1.00 83.69 86 SER A CA 1
ATOM 654 C C . SER A 1 86 ? -14.198 1.488 3.891 1.00 83.69 86 SER A C 1
ATOM 656 O O . SER A 1 86 ? -13.441 2.440 4.095 1.00 83.69 86 SER A O 1
ATOM 658 N N . SER A 1 87 ? -15.140 1.137 4.769 1.00 89.19 87 SER A N 1
ATOM 659 C CA . SER A 1 87 ? -15.323 1.714 6.095 1.00 89.19 87 SER A CA 1
ATOM 660 C C . SER A 1 87 ? -16.060 0.718 6.985 1.00 89.19 87 SER A C 1
ATOM 662 O O . SER A 1 87 ? -17.197 0.370 6.671 1.00 89.19 87 SER A O 1
ATOM 664 N N . TRP A 1 88 ? -15.460 0.310 8.101 1.00 88.06 88 TRP A N 1
ATOM 665 C CA . TRP A 1 88 ? -16.106 -0.547 9.099 1.00 88.06 88 TRP A CA 1
ATOM 666 C C . TRP A 1 88 ? -15.861 -0.021 10.512 1.00 88.06 88 TRP A C 1
ATOM 668 O O . TRP A 1 88 ? -14.961 0.784 10.765 1.00 88.06 88 TRP A O 1
ATOM 678 N N . PHE A 1 89 ? -16.720 -0.426 11.445 1.00 86.81 89 PHE A N 1
ATOM 679 C CA . PHE A 1 89 ? -16.472 -0.216 12.865 1.00 86.81 89 PHE A CA 1
ATOM 680 C C . PHE A 1 89 ? -15.747 -1.438 13.406 1.00 86.81 89 PHE A C 1
ATOM 682 O O . PHE A 1 89 ? -16.284 -2.539 13.336 1.00 86.81 89 PHE A O 1
ATOM 689 N N . ASP A 1 90 ? -14.550 -1.226 13.934 1.00 85.88 90 ASP A N 1
ATOM 690 C CA . ASP A 1 90 ? -13.777 -2.268 14.585 1.00 85.88 90 ASP A CA 1
ATOM 691 C C . ASP A 1 90 ? -14.176 -2.322 16.067 1.00 85.88 90 ASP A C 1
ATOM 693 O O . ASP A 1 90 ? -13.989 -1.353 16.815 1.00 85.88 90 ASP A O 1
ATOM 697 N N . ASP A 1 91 ? -14.791 -3.434 16.473 1.00 84.94 91 ASP A N 1
ATOM 698 C CA . ASP A 1 91 ? -15.279 -3.640 17.838 1.00 84.94 91 ASP A CA 1
ATOM 699 C C . ASP A 1 91 ? -14.135 -3.824 18.851 1.00 84.94 91 ASP A C 1
ATOM 701 O O . ASP A 1 91 ? -14.294 -3.453 20.019 1.00 84.94 91 ASP A O 1
ATOM 705 N N . GLU A 1 92 ? -12.982 -4.350 18.427 1.00 84.12 92 GLU A N 1
ATOM 706 C CA . GLU A 1 92 ? -11.815 -4.560 19.290 1.00 84.12 92 GLU A CA 1
ATOM 707 C C . GLU A 1 92 ? -11.106 -3.238 19.583 1.00 84.12 92 GLU A C 1
ATOM 709 O O . GLU A 1 92 ? -10.755 -2.928 20.727 1.00 84.12 92 GLU A O 1
ATOM 714 N N . LEU A 1 93 ? -10.946 -2.421 18.546 1.00 82.69 93 LEU A N 1
ATOM 715 C CA . LEU A 1 93 ? -10.329 -1.105 18.621 1.00 82.69 93 LEU A CA 1
ATOM 716 C C . LEU A 1 93 ? -11.301 -0.037 19.152 1.00 82.69 93 LEU A C 1
ATOM 718 O O . LEU A 1 93 ? -10.885 0.985 19.711 1.00 82.69 93 LEU A O 1
ATOM 722 N N . GLY A 1 94 ? -12.608 -0.273 19.018 1.00 89.06 94 GLY A N 1
ATOM 723 C CA . GLY A 1 94 ? -13.673 0.613 19.479 1.00 89.06 94 GLY A CA 1
ATOM 724 C C . GLY A 1 94 ? -13.808 1.892 18.649 1.00 89.06 94 GLY A C 1
ATOM 725 O O . GLY A 1 94 ? -14.258 2.923 19.167 1.00 89.06 94 GLY A O 1
ATOM 726 N N . PHE A 1 95 ? -13.395 1.867 17.381 1.00 89.88 95 PHE A N 1
ATOM 727 C CA . PHE A 1 95 ? -13.495 3.001 16.465 1.00 89.88 95 PHE A CA 1
ATOM 728 C C . PHE A 1 95 ? -13.677 2.571 15.008 1.00 89.88 95 PHE A C 1
ATOM 730 O O . PHE A 1 95 ? -13.450 1.432 14.627 1.00 89.88 95 PHE A O 1
ATOM 737 N N . THR A 1 96 ? -14.094 3.522 14.172 1.00 91.94 96 THR A N 1
ATOM 738 C CA . THR A 1 96 ? -14.201 3.308 12.726 1.00 91.94 96 THR A CA 1
ATOM 739 C C . THR A 1 96 ? -12.825 3.320 12.074 1.00 91.94 96 THR A C 1
ATOM 741 O O . THR A 1 96 ? -12.028 4.231 12.323 1.00 91.94 96 THR A O 1
ATOM 744 N N . VAL A 1 97 ? -12.588 2.359 11.191 1.00 90.81 97 VAL A N 1
ATOM 745 C CA . VAL A 1 97 ? -11.447 2.311 10.279 1.00 90.81 97 VAL A CA 1
ATOM 746 C C . VAL A 1 97 ? -11.971 2.548 8.866 1.00 90.81 97 VAL A C 1
ATOM 748 O O . VAL A 1 97 ? -13.027 2.046 8.489 1.00 90.81 97 VAL A O 1
ATOM 751 N N . ASN A 1 98 ? -11.273 3.386 8.101 1.00 92.81 98 ASN A N 1
ATOM 752 C CA . ASN A 1 98 ? -11.514 3.524 6.666 1.00 92.81 98 ASN A CA 1
ATOM 753 C C . ASN A 1 98 ? -10.347 2.893 5.923 1.00 92.81 98 ASN A C 1
ATOM 755 O O . ASN A 1 98 ? -9.208 3.177 6.282 1.00 92.81 98 ASN A O 1
ATOM 759 N N . ALA A 1 99 ? -10.613 2.137 4.867 1.00 93.25 99 ALA A N 1
ATOM 760 C CA . ALA A 1 99 ? -9.571 1.528 4.055 1.00 93.25 99 ALA A CA 1
ATOM 761 C C . ALA A 1 99 ? -9.669 1.956 2.595 1.00 93.25 99 ALA A C 1
ATOM 763 O O . ALA A 1 99 ? -10.749 2.163 2.030 1.00 93.25 99 ALA A O 1
ATOM 764 N N . GLU A 1 100 ? -8.505 2.082 1.974 1.00 94.50 100 GLU A N 1
ATOM 765 C CA . GLU A 1 100 ? -8.364 2.324 0.550 1.00 94.50 100 GLU A CA 1
ATOM 766 C C . GLU A 1 100 ? -7.444 1.273 -0.056 1.00 94.50 100 GLU A C 1
ATOM 768 O O . GLU A 1 100 ? -6.315 1.101 0.396 1.00 94.50 100 GLU A O 1
ATOM 773 N N . GLU A 1 101 ? -7.911 0.612 -1.110 1.00 94.50 101 GLU A N 1
ATOM 774 C CA . GLU A 1 101 ? -7.089 -0.306 -1.888 1.00 94.50 101 GLU A CA 1
ATOM 775 C C . GLU A 1 101 ? -6.462 0.397 -3.090 1.00 94.50 101 GLU A C 1
ATOM 777 O O . GLU A 1 101 ? -7.092 1.200 -3.789 1.00 94.50 101 GLU A O 1
ATOM 782 N N . TYR A 1 102 ? -5.216 0.037 -3.355 1.00 94.50 102 TYR A N 1
ATOM 783 C CA . TYR A 1 102 ? -4.409 0.466 -4.471 1.00 94.50 102 TYR A CA 1
ATOM 784 C C . TYR A 1 102 ? -3.840 -0.750 -5.201 1.00 94.50 102 TYR A C 1
ATOM 786 O O . TYR A 1 102 ? -3.241 -1.638 -4.605 1.00 94.50 102 TYR A O 1
ATOM 794 N N . VAL A 1 103 ? -3.985 -0.756 -6.521 1.00 94.75 103 VAL A N 1
ATOM 795 C CA . VAL A 1 103 ? -3.435 -1.785 -7.409 1.00 94.75 103 VAL A CA 1
ATOM 796 C C . VAL A 1 103 ? -2.364 -1.184 -8.307 1.00 94.75 103 VAL A C 1
ATOM 798 O O . VAL A 1 103 ? -2.290 0.040 -8.488 1.00 94.75 103 VAL A O 1
ATOM 801 N N . LEU A 1 104 ? -1.547 -2.043 -8.908 1.00 94.50 104 LEU A N 1
ATOM 802 C CA . LEU A 1 104 ? -0.517 -1.609 -9.839 1.00 94.50 104 LEU A CA 1
ATOM 803 C C . LEU A 1 104 ? -1.137 -0.853 -11.026 1.00 94.50 104 LEU A C 1
ATOM 805 O O . LEU A 1 104 ? -2.143 -1.264 -11.611 1.00 94.50 104 LEU A O 1
ATOM 809 N N . SER A 1 105 ? -0.557 0.297 -11.365 1.00 94.44 105 SER A N 1
ATOM 810 C CA . SER A 1 105 ? -0.948 1.058 -12.550 1.00 94.44 105 SER A CA 1
ATOM 811 C C . SER A 1 105 ? -0.215 0.546 -13.794 1.00 94.44 105 SER A C 1
ATOM 813 O O . SER A 1 105 ? 0.775 -0.182 -13.698 1.00 94.44 105 SER A O 1
ATOM 815 N N . ASP A 1 106 ? -0.630 0.993 -14.981 1.00 92.81 106 ASP A N 1
ATOM 816 C CA . ASP A 1 106 ? 0.098 0.695 -16.224 1.00 92.81 106 ASP A CA 1
ATOM 817 C C . ASP A 1 106 ? 1.553 1.196 -16.170 1.00 92.81 106 ASP A C 1
ATOM 819 O O . ASP A 1 106 ? 2.445 0.603 -16.773 1.00 92.81 106 ASP A O 1
ATOM 823 N N . ALA A 1 107 ? 1.803 2.302 -15.457 1.00 91.88 107 ALA A N 1
ATOM 824 C CA . ALA A 1 107 ? 3.146 2.844 -15.272 1.00 91.88 107 ALA A CA 1
ATOM 825 C C . ALA A 1 107 ? 3.955 2.021 -14.260 1.00 91.88 107 ALA A C 1
ATOM 827 O O . ALA A 1 107 ? 5.135 1.779 -14.492 1.00 91.88 107 ALA A O 1
ATOM 828 N N . GLY A 1 108 ? 3.321 1.562 -13.174 1.00 91.62 108 GLY A N 1
ATOM 829 C CA . GLY A 1 108 ? 3.933 0.625 -12.228 1.00 91.62 108 GLY A CA 1
ATOM 830 C C . GLY A 1 108 ? 4.326 -0.688 -12.903 1.00 91.62 108 GLY A C 1
ATOM 831 O O . GLY A 1 108 ? 5.465 -1.123 -12.778 1.00 91.62 108 GLY A O 1
ATOM 832 N N . THR A 1 109 ? 3.431 -1.246 -13.720 1.00 91.94 109 THR A N 1
ATOM 833 C CA . THR A 1 109 ? 3.674 -2.475 -14.496 1.00 91.94 109 THR A CA 1
ATOM 834 C C . THR A 1 109 ? 4.881 -2.319 -15.416 1.00 91.94 109 THR A C 1
ATOM 836 O O . THR A 1 109 ? 5.782 -3.148 -15.403 1.00 91.94 109 THR A O 1
ATOM 839 N N . GLN A 1 110 ? 4.979 -1.198 -16.133 1.00 90.50 110 GLN A N 1
ATOM 840 C CA . GLN A 1 110 ? 6.136 -0.913 -16.986 1.00 90.50 110 GLN A CA 1
ATOM 841 C C . GLN A 1 110 ? 7.460 -0.793 -16.210 1.00 90.50 110 GLN A C 1
ATOM 843 O O . GLN A 1 110 ? 8.520 -1.070 -16.769 1.00 90.50 110 GLN A O 1
ATOM 848 N N . VAL A 1 111 ? 7.428 -0.341 -14.950 1.00 90.56 111 VAL A N 1
ATOM 849 C CA . VAL A 1 111 ? 8.617 -0.298 -14.081 1.00 90.56 111 VAL A CA 1
ATOM 850 C C . VAL A 1 111 ? 9.034 -1.709 -13.669 1.00 90.56 111 VAL A C 1
ATOM 852 O O . VAL A 1 111 ? 10.222 -2.024 -13.736 1.00 90.56 111 VAL A O 1
ATOM 855 N N . ILE A 1 112 ? 8.074 -2.560 -13.301 1.00 92.06 112 ILE A N 1
ATOM 856 C CA . ILE A 1 112 ? 8.316 -3.976 -13.001 1.00 92.06 112 ILE A CA 1
ATOM 857 C C . ILE A 1 112 ? 8.921 -4.674 -14.219 1.00 92.06 112 ILE A C 1
ATOM 859 O O . ILE A 1 112 ? 10.033 -5.176 -14.129 1.00 92.06 112 ILE A O 1
ATOM 863 N N . GLU A 1 113 ? 8.282 -4.594 -15.388 1.00 89.88 113 GLU A N 1
ATOM 864 C CA . GLU A 1 113 ? 8.792 -5.185 -16.637 1.00 89.88 113 GLU A CA 1
ATOM 865 C C . GLU A 1 113 ? 10.223 -4.722 -16.958 1.00 89.88 113 GLU A C 1
ATOM 867 O O . GLU A 1 113 ? 11.100 -5.533 -17.246 1.00 89.88 113 GLU A O 1
ATOM 872 N N . ALA A 1 114 ? 10.496 -3.418 -16.841 1.00 86.94 114 ALA A N 1
ATOM 873 C CA . ALA A 1 114 ? 11.821 -2.864 -17.113 1.00 86.94 114 ALA A CA 1
ATOM 874 C C . ALA A 1 114 ? 12.901 -3.317 -16.115 1.00 86.94 114 ALA A C 1
ATOM 876 O O . ALA A 1 114 ? 14.088 -3.246 -16.435 1.00 86.94 114 ALA A O 1
ATOM 877 N N . THR A 1 115 ? 12.513 -3.730 -14.908 1.00 84.38 115 THR A N 1
ATOM 878 C CA . THR A 1 115 ? 13.438 -4.223 -13.877 1.00 84.38 115 THR A CA 1
ATOM 879 C C . THR A 1 115 ? 13.514 -5.752 -13.836 1.00 84.38 115 THR A C 1
ATOM 881 O O . THR A 1 115 ? 14.536 -6.282 -13.404 1.00 84.38 115 THR A O 1
ATOM 884 N N . ALA A 1 116 ? 12.509 -6.446 -14.379 1.00 82.19 116 ALA A N 1
ATOM 885 C CA . ALA A 1 116 ? 12.430 -7.900 -14.505 1.00 82.19 116 ALA A CA 1
ATOM 886 C C . ALA A 1 116 ? 13.442 -8.463 -15.517 1.00 82.19 116 ALA A C 1
ATOM 888 O O . ALA A 1 116 ? 14.096 -9.464 -15.236 1.00 82.19 116 ALA A O 1
ATOM 889 N N . ASP A 1 117 ? 13.638 -7.781 -16.655 1.00 65.94 117 ASP A N 1
ATOM 890 C CA . ASP A 1 117 ? 14.619 -8.160 -17.697 1.00 65.94 117 ASP A CA 1
ATOM 891 C C . ASP A 1 117 ? 16.090 -8.005 -17.250 1.00 65.94 117 ASP A C 1
ATOM 893 O O . ASP A 1 117 ? 17.035 -8.378 -17.953 1.00 65.94 117 ASP A O 1
ATOM 897 N N . GLY A 1 118 ? 16.297 -7.479 -16.042 1.00 48.59 118 GLY A N 1
ATOM 898 C CA . GLY A 1 118 ? 17.576 -7.420 -15.367 1.00 48.59 118 GLY A CA 1
ATOM 899 C C . GLY A 1 118 ? 18.576 -6.433 -15.968 1.00 48.59 118 GLY A C 1
ATOM 900 O O . GLY A 1 118 ? 18.533 -5.998 -17.120 1.00 48.59 118 GLY A O 1
ATOM 901 N N . ALA A 1 119 ? 19.609 -6.175 -15.173 1.00 49.03 119 ALA A N 1
ATOM 902 C CA . ALA A 1 119 ? 20.915 -5.698 -15.613 1.00 49.03 119 ALA A CA 1
ATOM 903 C C . ALA A 1 119 ? 21.640 -6.724 -16.532 1.00 49.03 119 ALA A C 1
ATOM 905 O O . ALA A 1 119 ? 22.843 -6.951 -16.395 1.00 49.03 119 ALA A O 1
ATOM 906 N N . GLY A 1 120 ? 20.899 -7.360 -17.449 1.00 41.69 120 GLY A N 1
ATOM 907 C CA . GLY A 1 120 ? 21.297 -8.460 -18.323 1.00 41.69 120 GLY A CA 1
ATOM 908 C C . GLY A 1 120 ? 20.788 -8.353 -19.765 1.00 41.69 120 GLY A C 1
ATOM 909 O O . GLY A 1 120 ? 21.229 -9.142 -20.593 1.00 41.69 120 GLY A O 1
ATOM 910 N N . ALA A 1 121 ? 19.976 -7.356 -20.130 1.00 39.91 121 ALA A N 1
ATOM 911 C CA . ALA A 1 121 ? 19.699 -7.058 -21.536 1.00 39.91 121 ALA A CA 1
ATOM 912 C C . ALA A 1 121 ? 20.788 -6.137 -22.121 1.00 39.91 121 ALA A C 1
ATOM 914 O O . ALA A 1 121 ? 20.583 -4.951 -22.395 1.00 39.91 121 ALA A O 1
ATOM 915 N N . VAL A 1 122 ? 21.989 -6.692 -22.332 1.00 42.75 122 VAL A N 1
ATOM 916 C CA . VAL A 1 122 ? 22.821 -6.218 -23.447 1.00 42.75 122 VAL A CA 1
ATOM 917 C C . VAL A 1 122 ? 21.947 -6.261 -24.694 1.00 42.75 122 VAL A C 1
ATOM 919 O O . VAL A 1 122 ? 21.265 -7.252 -24.931 1.00 42.75 122 VAL A O 1
ATOM 922 N N . GLY A 1 123 ? 21.905 -5.161 -25.443 1.00 43.19 123 GLY A N 1
ATOM 923 C CA . GLY A 1 123 ? 21.026 -5.04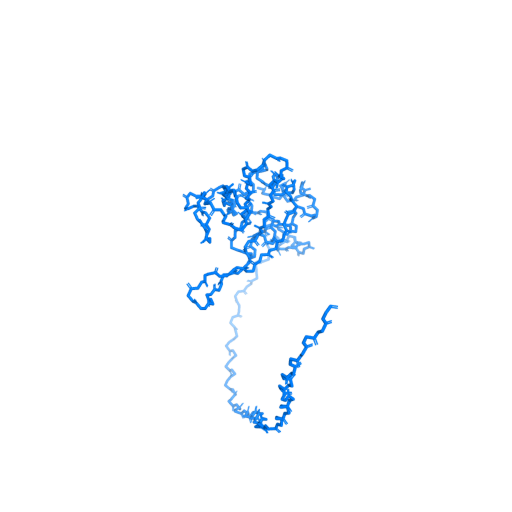5 -26.595 1.00 43.19 123 GLY A CA 1
ATOM 924 C C . GLY A 1 123 ? 21.136 -6.254 -27.519 1.00 43.19 123 GLY A C 1
ATOM 925 O O . GLY A 1 123 ? 22.164 -6.435 -28.164 1.00 43.19 123 GLY A O 1
ATOM 926 N N . ALA A 1 124 ? 20.052 -7.015 -27.634 1.00 42.53 124 ALA A N 1
ATOM 927 C CA . ALA A 1 124 ? 19.781 -7.802 -28.822 1.00 42.53 124 ALA A CA 1
ATOM 928 C C . ALA A 1 124 ? 19.306 -6.821 -29.901 1.00 42.53 124 ALA A C 1
ATOM 930 O O . ALA A 1 124 ? 18.120 -6.659 -30.186 1.00 42.53 124 ALA A O 1
ATOM 931 N N . GLY A 1 125 ? 20.262 -6.060 -30.432 1.00 43.84 125 GLY A N 1
ATOM 932 C CA . GLY A 1 125 ? 20.152 -5.662 -31.818 1.00 43.84 125 GLY A CA 1
ATOM 933 C C . GLY A 1 125 ? 20.349 -6.925 -32.640 1.00 43.84 125 GLY A C 1
ATOM 934 O O . GLY A 1 125 ? 21.414 -7.512 -32.547 1.00 43.84 125 GLY A O 1
ATOM 935 N N . ASP A 1 126 ? 19.324 -7.297 -33.399 1.00 53.69 126 ASP A N 1
ATOM 936 C CA . ASP A 1 126 ? 19.479 -7.852 -34.745 1.00 53.69 126 ASP A CA 1
ATOM 937 C C . ASP A 1 126 ? 20.484 -9.015 -34.864 1.00 53.69 126 ASP A C 1
ATOM 939 O O . ASP A 1 126 ? 21.525 -8.869 -35.496 1.00 53.69 126 ASP A O 1
ATOM 943 N N . ASP A 1 127 ? 20.163 -10.170 -34.280 1.00 48.66 127 ASP A N 1
ATOM 944 C CA . ASP A 1 127 ? 20.663 -11.444 -34.800 1.00 48.66 127 ASP A CA 1
ATOM 945 C C . ASP A 1 127 ? 19.466 -12.176 -35.412 1.00 48.66 127 ASP A C 1
ATOM 947 O O . ASP A 1 127 ? 18.577 -12.725 -34.759 1.00 48.66 127 ASP A O 1
ATOM 951 N N . GLU A 1 128 ? 19.405 -12.023 -36.726 1.00 58.38 128 GLU A N 1
ATOM 952 C CA . GLU A 1 128 ? 18.636 -12.798 -37.682 1.00 58.38 128 GLU A CA 1
ATOM 953 C C . GLU A 1 128 ? 19.125 -14.256 -37.638 1.00 58.38 128 GLU A C 1
ATOM 955 O O . GLU A 1 128 ? 19.830 -14.707 -38.537 1.00 58.38 128 GLU A O 1
ATOM 960 N N . ASP A 1 129 ? 18.778 -14.980 -36.569 1.00 53.94 129 ASP A N 1
ATOM 961 C CA . ASP A 1 129 ? 19.119 -16.393 -36.434 1.00 53.94 129 ASP A CA 1
ATOM 962 C C . ASP A 1 129 ? 18.046 -17.288 -37.062 1.00 53.94 129 ASP A C 1
ATOM 964 O O . ASP A 1 129 ? 16.860 -17.295 -36.720 1.00 53.94 129 ASP A O 1
ATOM 968 N N . ASP A 1 130 ? 18.562 -17.974 -38.069 1.00 55.75 130 ASP A N 1
ATOM 969 C CA . ASP A 1 130 ? 17.982 -18.857 -39.054 1.00 55.75 130 ASP A CA 1
ATOM 970 C C . ASP A 1 130 ? 17.098 -19.955 -38.455 1.00 55.75 130 ASP A C 1
ATOM 972 O O . ASP A 1 130 ? 17.349 -20.510 -37.385 1.00 55.75 130 ASP A O 1
ATOM 976 N N . TRP A 1 131 ? 16.064 -20.294 -39.212 1.00 60.34 131 TRP A N 1
ATOM 977 C CA . TRP A 1 131 ? 15.271 -21.488 -38.989 1.00 60.34 131 TRP A CA 1
ATOM 978 C C . TRP A 1 131 ? 16.108 -22.692 -39.417 1.00 60.34 131 TRP A C 1
ATOM 980 O O . TRP A 1 131 ? 16.333 -22.840 -40.612 1.00 60.34 131 TRP A O 1
ATOM 990 N N . ASP A 1 132 ? 16.484 -23.576 -38.497 1.00 54.91 132 ASP A N 1
ATOM 991 C CA . ASP A 1 132 ? 16.815 -24.958 -38.856 1.00 54.91 132 ASP A CA 1
ATOM 992 C C . ASP A 1 132 ? 16.235 -25.934 -37.817 1.00 54.91 132 ASP A C 1
ATOM 994 O O . ASP A 1 132 ? 16.665 -26.037 -36.671 1.00 54.91 132 ASP A O 1
ATOM 998 N N . ASP A 1 133 ? 15.138 -26.535 -38.270 1.00 59.28 133 ASP A N 1
ATOM 999 C CA . ASP A 1 133 ? 14.690 -27.916 -38.107 1.00 59.28 133 ASP A CA 1
ATOM 1000 C C . ASP A 1 133 ? 15.737 -28.889 -37.527 1.00 59.28 133 ASP A C 1
ATOM 1002 O O . ASP A 1 133 ? 16.714 -29.211 -38.196 1.00 59.28 133 ASP A O 1
ATOM 1006 N N . ASP A 1 134 ? 15.485 -29.417 -36.328 1.00 54.56 134 ASP A N 1
ATOM 1007 C CA . ASP A 1 134 ? 15.938 -30.759 -35.954 1.00 54.56 134 ASP A CA 1
ATOM 1008 C C . ASP A 1 134 ? 14.850 -31.421 -35.089 1.00 54.56 134 ASP A C 1
ATOM 1010 O O . ASP A 1 134 ? 14.624 -31.106 -33.917 1.00 54.56 134 ASP A O 1
ATOM 1014 N N . GLU A 1 135 ? 14.119 -32.314 -35.751 1.00 62.34 135 GLU A N 1
ATOM 1015 C CA . GLU A 1 135 ? 13.165 -33.270 -35.207 1.00 62.34 135 GLU A CA 1
ATOM 1016 C C . GLU A 1 135 ? 13.901 -34.287 -34.313 1.00 62.34 135 GLU A C 1
ATOM 1018 O O . GLU A 1 135 ? 14.281 -35.362 -34.774 1.00 62.34 135 GLU A O 1
ATOM 1023 N N . ASP A 1 136 ? 14.105 -33.972 -33.034 1.00 56.94 136 ASP A N 1
ATOM 1024 C CA . ASP A 1 136 ? 14.646 -34.933 -32.064 1.00 56.94 136 ASP A CA 1
ATOM 1025 C C . ASP A 1 136 ? 13.505 -35.608 -31.279 1.00 56.94 136 ASP A C 1
ATOM 1027 O O . ASP A 1 136 ? 13.077 -35.186 -30.202 1.00 56.94 136 ASP A O 1
ATOM 1031 N N . ASP A 1 137 ? 12.997 -36.668 -31.907 1.00 58.31 137 ASP A N 1
ATOM 1032 C CA . ASP A 1 137 ? 12.129 -37.719 -31.374 1.00 58.31 137 ASP A CA 1
ATOM 1033 C C . ASP A 1 137 ? 12.864 -38.499 -30.266 1.00 58.31 137 ASP A C 1
ATOM 1035 O O . ASP A 1 137 ? 13.576 -39.469 -30.532 1.00 58.31 137 ASP A O 1
ATOM 1039 N N . TRP A 1 138 ? 12.727 -38.049 -29.016 1.00 58.66 138 TRP A N 1
ATOM 1040 C CA . TRP A 1 138 ? 13.145 -38.800 -27.828 1.00 58.66 138 TRP A CA 1
ATOM 1041 C C . TRP A 1 138 ? 11.917 -39.411 -27.149 1.00 58.66 138 TRP A C 1
ATOM 1043 O O . TRP A 1 138 ? 11.414 -38.904 -26.148 1.00 58.66 138 TRP A O 1
ATOM 1053 N N . ASP A 1 139 ? 11.444 -40.510 -27.735 1.00 62.00 139 ASP A N 1
ATOM 1054 C CA . ASP A 1 139 ? 10.741 -41.574 -27.017 1.00 62.00 139 ASP A CA 1
ATOM 1055 C C . ASP A 1 139 ? 11.788 -42.285 -26.133 1.00 62.00 139 ASP A C 1
ATOM 1057 O O . ASP A 1 139 ? 12.648 -43.004 -26.650 1.00 62.00 139 ASP A O 1
ATOM 1061 N N . ASP A 1 140 ? 11.754 -42.070 -24.816 1.00 61.19 140 ASP A N 1
ATOM 1062 C CA . ASP A 1 140 ? 12.253 -43.068 -23.862 1.00 61.19 140 ASP A CA 1
ATOM 1063 C C . ASP A 1 140 ? 11.429 -43.014 -22.573 1.00 61.19 140 ASP A C 1
ATOM 1065 O O . ASP A 1 140 ? 11.442 -42.054 -21.800 1.00 61.19 140 ASP A O 1
ATOM 1069 N N . ASP A 1 141 ? 10.648 -44.071 -22.453 1.00 58.84 141 ASP A N 1
ATOM 1070 C CA . ASP A 1 141 ? 9.687 -44.428 -21.433 1.00 58.84 141 ASP A CA 1
ATOM 1071 C C . ASP A 1 141 ? 10.454 -45.250 -20.390 1.00 58.84 141 ASP A C 1
ATOM 1073 O O . ASP A 1 141 ? 10.804 -46.395 -20.660 1.00 58.84 141 ASP A O 1
ATOM 1077 N N . GLU A 1 142 ? 10.755 -44.683 -19.224 1.00 60.38 142 GLU A N 1
ATOM 1078 C CA . GLU A 1 142 ? 11.171 -45.463 -18.053 1.00 60.38 142 GLU A CA 1
ATOM 1079 C C . GLU A 1 142 ? 10.449 -44.887 -16.827 1.00 60.38 142 GLU A C 1
ATOM 1081 O O . GLU A 1 142 ? 10.825 -43.867 -16.242 1.00 60.38 142 GLU A O 1
ATOM 1086 N N . GLU A 1 143 ? 9.341 -45.553 -16.504 1.00 58.59 143 GLU A N 1
ATOM 1087 C CA . GLU A 1 143 ? 8.755 -45.636 -15.172 1.00 58.59 143 GLU A CA 1
ATOM 1088 C C . GLU A 1 143 ? 9.870 -45.847 -14.132 1.00 58.59 143 GLU A C 1
ATOM 1090 O O . GLU A 1 143 ? 10.621 -46.812 -14.232 1.00 58.59 143 GLU A O 1
ATOM 1095 N N . ASP A 1 144 ? 9.953 -45.000 -13.104 1.00 56.22 144 ASP A N 1
ATOM 1096 C CA . ASP A 1 144 ? 10.459 -45.466 -11.814 1.00 56.22 144 ASP A CA 1
ATOM 1097 C C . ASP A 1 144 ? 9.687 -44.800 -10.672 1.00 56.22 144 ASP A C 1
ATOM 1099 O O . ASP A 1 144 ? 9.668 -43.585 -10.453 1.00 56.22 144 ASP A O 1
ATOM 1103 N N . GLU A 1 145 ? 8.974 -45.687 -10.001 1.00 60.47 145 GLU A N 1
ATOM 1104 C CA . GLU A 1 145 ? 8.076 -45.519 -8.885 1.00 60.47 145 GLU A CA 1
ATOM 1105 C C . GLU A 1 145 ? 8.924 -45.448 -7.605 1.00 60.47 145 GLU A C 1
ATOM 1107 O O . GLU A 1 145 ? 9.173 -46.472 -6.976 1.00 60.47 145 GLU A O 1
ATOM 1112 N N . ASP A 1 146 ? 9.384 -44.264 -7.189 1.00 55.72 146 ASP A N 1
ATOM 1113 C CA . ASP A 1 146 ? 9.907 -44.095 -5.821 1.00 55.72 146 ASP A CA 1
ATOM 1114 C C . ASP A 1 146 ? 8.770 -43.698 -4.872 1.00 55.72 146 ASP A C 1
ATOM 1116 O O . ASP A 1 146 ? 8.580 -42.552 -4.456 1.00 55.72 146 ASP A O 1
ATOM 1120 N N . ASP A 1 147 ? 8.005 -44.745 -4.587 1.00 58.06 147 ASP A N 1
ATOM 1121 C CA . ASP A 1 147 ? 7.287 -45.035 -3.358 1.00 58.06 147 ASP A CA 1
ATOM 1122 C C . ASP A 1 147 ? 8.128 -44.679 -2.114 1.00 58.06 147 ASP A C 1
ATOM 1124 O O . ASP A 1 147 ? 9.039 -45.404 -1.711 1.00 58.06 147 ASP A O 1
ATOM 1128 N N . TRP A 1 148 ? 7.822 -43.537 -1.495 1.00 62.69 148 TRP A N 1
ATOM 1129 C CA . TRP A 1 148 ? 8.175 -43.284 -0.099 1.00 62.69 148 TRP A CA 1
ATOM 1130 C C . TRP A 1 148 ? 6.904 -43.322 0.746 1.00 62.69 148 TRP A C 1
ATOM 1132 O O . TRP A 1 148 ? 6.509 -42.321 1.346 1.00 62.69 148 TRP A O 1
ATOM 1142 N N . ASP A 1 149 ? 6.289 -44.505 0.804 1.00 60.31 149 ASP A N 1
ATOM 1143 C CA . ASP A 1 149 ? 5.570 -44.993 1.977 1.00 60.31 149 ASP A CA 1
ATOM 1144 C C . ASP A 1 149 ? 6.461 -44.821 3.230 1.00 60.31 149 ASP A C 1
ATOM 1146 O O . ASP A 1 149 ? 7.279 -45.674 3.589 1.00 60.31 149 ASP A O 1
ATOM 1150 N N . VAL A 1 150 ? 6.312 -43.689 3.922 1.00 59.84 150 VAL A N 1
ATOM 1151 C CA . VAL A 1 150 ? 6.580 -43.600 5.362 1.00 59.84 150 VAL A CA 1
ATOM 1152 C C . VAL A 1 150 ? 5.225 -43.529 6.047 1.00 59.84 150 VAL A C 1
ATOM 1154 O O . VAL A 1 150 ? 4.679 -42.463 6.323 1.00 59.84 150 VAL A O 1
ATOM 1157 N N . ASP A 1 151 ? 4.687 -44.729 6.228 1.00 57.88 151 ASP A N 1
ATOM 1158 C CA . ASP A 1 151 ? 3.568 -45.064 7.094 1.00 57.88 151 ASP A CA 1
ATOM 1159 C C . ASP A 1 151 ? 3.972 -44.797 8.558 1.00 57.88 151 ASP A C 1
ATOM 1161 O O . ASP A 1 151 ? 4.978 -45.326 9.035 1.00 57.88 151 ASP A O 1
ATOM 1165 N N . GLU A 1 152 ? 3.222 -43.878 9.169 1.00 59.84 152 GLU A N 1
ATOM 1166 C CA . GLU A 1 152 ? 2.595 -43.907 10.500 1.00 59.84 152 GLU A CA 1
ATOM 1167 C C . GLU A 1 152 ? 3.372 -44.375 11.766 1.00 59.84 152 GLU A C 1
ATOM 1169 O O . GLU A 1 152 ? 4.139 -45.334 11.792 1.00 59.84 152 GLU A O 1
ATOM 1174 N N . GLU A 1 153 ? 2.967 -43.724 12.867 1.00 57.00 153 GLU A N 1
ATOM 1175 C CA . GLU A 1 153 ? 3.009 -44.140 14.286 1.00 57.00 153 GLU A CA 1
ATOM 1176 C C . GLU A 1 153 ? 4.246 -43.774 15.138 1.00 57.00 153 GLU A C 1
ATOM 1178 O O . GLU A 1 153 ? 5.282 -44.432 15.122 1.00 57.00 153 GLU A O 1
ATOM 1183 N N . ASP A 1 154 ? 4.090 -42.701 15.926 1.00 54.78 154 ASP A N 1
ATOM 1184 C CA . ASP A 1 154 ? 4.272 -42.685 17.396 1.00 54.78 154 ASP A CA 1
ATOM 1185 C C . ASP A 1 154 ? 3.857 -41.272 17.888 1.00 54.78 154 ASP A C 1
ATOM 1187 O O . ASP A 1 154 ? 4.601 -40.300 17.765 1.00 54.78 154 ASP A O 1
ATOM 1191 N N . GLU A 1 155 ? 2.566 -40.999 18.111 1.00 60.09 155 GLU A N 1
ATOM 1192 C CA . GLU A 1 155 ? 1.893 -41.054 19.426 1.00 60.09 155 GLU A CA 1
ATOM 1193 C C . GLU A 1 155 ? 2.782 -40.794 20.662 1.00 60.09 155 GLU A C 1
ATOM 1195 O O . GLU A 1 155 ? 3.499 -41.664 21.128 1.00 60.09 155 GLU A O 1
ATOM 1200 N N . ASP A 1 156 ? 2.658 -39.583 21.219 1.00 56.44 156 ASP A N 1
ATOM 1201 C CA . ASP A 1 156 ? 2.871 -39.241 22.638 1.00 56.44 156 ASP A CA 1
ATOM 1202 C C . ASP A 1 156 ? 2.127 -37.903 22.882 1.00 56.44 156 ASP A C 1
ATOM 1204 O O . ASP A 1 156 ? 2.683 -36.812 22.740 1.00 56.44 156 ASP A O 1
ATOM 1208 N N . ASP A 1 157 ? 0.793 -37.894 22.973 1.00 59.88 157 ASP A N 1
ATOM 1209 C CA . ASP A 1 157 ? 0.045 -37.970 24.245 1.00 59.88 157 ASP A CA 1
ATOM 1210 C C . ASP A 1 157 ? 0.864 -37.557 25.478 1.00 59.88 157 ASP A C 1
ATOM 1212 O O . ASP A 1 157 ? 1.398 -38.384 26.213 1.00 59.88 157 ASP A O 1
ATOM 1216 N N . TRP A 1 158 ? 0.921 -36.251 25.735 1.00 57.56 158 TRP A N 1
ATOM 1217 C CA . TRP A 1 158 ? 1.079 -35.764 27.101 1.00 57.56 158 TRP A CA 1
ATOM 1218 C C . TRP A 1 158 ? -0.233 -35.118 27.504 1.00 57.56 158 TRP A C 1
ATOM 1220 O O . TRP A 1 158 ? -0.485 -33.938 27.264 1.00 57.56 158 TRP A O 1
ATOM 1230 N N . SER A 1 159 ? -1.070 -35.992 28.051 1.00 58.09 159 SER A N 1
ATOM 1231 C CA . SER A 1 159 ? -2.243 -35.725 28.861 1.00 58.09 159 SER A CA 1
ATOM 1232 C C . SER A 1 159 ? -2.151 -34.410 29.642 1.00 58.09 159 SER A C 1
ATOM 1234 O O . SER A 1 159 ? -1.202 -34.158 30.382 1.00 58.09 159 SER A O 1
ATOM 1236 N N . ASP A 1 160 ? -3.173 -33.589 29.429 1.00 59.50 160 ASP A N 1
ATOM 1237 C CA . ASP A 1 160 ? -4.020 -33.000 30.464 1.00 59.50 160 ASP A CA 1
ATOM 1238 C C . ASP A 1 160 ? -3.626 -33.351 31.914 1.00 59.50 160 ASP A C 1
ATOM 1240 O O . ASP A 1 160 ? -3.810 -34.481 32.367 1.00 59.50 160 ASP A O 1
ATOM 1244 N N . ASP A 1 161 ? -3.122 -32.355 32.638 1.00 54.91 161 ASP A N 1
ATOM 1245 C CA . ASP A 1 161 ? -3.238 -32.284 34.095 1.00 54.91 161 ASP A CA 1
ATOM 1246 C C . ASP A 1 161 ? -3.951 -30.955 34.386 1.00 54.91 161 ASP A C 1
ATOM 1248 O O . ASP A 1 161 ? -3.341 -29.899 34.595 1.00 54.91 161 ASP A O 1
ATOM 1252 N N . GLU A 1 162 ? -5.282 -31.005 34.291 1.00 67.38 162 GLU A N 1
ATOM 1253 C CA . GLU A 1 162 ? -6.152 -30.184 35.120 1.00 67.38 162 GLU A CA 1
ATOM 1254 C C . GLU A 1 162 ? -5.804 -30.476 36.585 1.00 67.38 162 GLU A C 1
ATO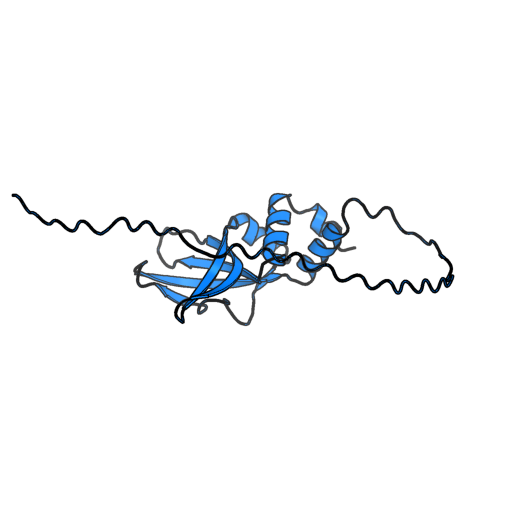M 1256 O O . GLU A 1 162 ? -5.984 -31.599 37.042 1.00 67.38 162 GLU A O 1
ATOM 1261 N N . ASP A 1 163 ? -5.347 -29.475 37.335 1.00 60.03 163 ASP A N 1
ATOM 1262 C CA . ASP A 1 163 ? -5.659 -29.418 38.761 1.00 60.03 163 ASP A CA 1
ATOM 1263 C C . ASP A 1 163 ? -5.755 -27.955 39.210 1.00 60.03 163 ASP A C 1
ATOM 1265 O O . ASP A 1 163 ? -4.788 -27.187 39.281 1.00 60.03 163 ASP A O 1
ATOM 1269 N N . GLU A 1 164 ? -7.010 -27.595 39.453 1.00 64.44 164 GLU A N 1
ATOM 1270 C CA . GLU A 1 164 ? -7.489 -26.511 40.291 1.00 64.44 164 GLU A CA 1
ATOM 1271 C C . GLU A 1 164 ? -6.777 -26.539 41.656 1.00 64.44 164 GLU A C 1
ATOM 1273 O O . GLU A 1 164 ? -6.602 -27.602 42.243 1.00 64.44 164 GLU A O 1
ATOM 1278 N N . ASP A 1 165 ? -6.404 -25.379 42.198 1.00 60.81 165 ASP A N 1
ATOM 1279 C CA . ASP A 1 165 ? -6.904 -25.001 43.523 1.00 60.81 165 ASP A CA 1
ATOM 1280 C C . ASP A 1 165 ? -6.491 -23.576 43.912 1.00 60.81 165 ASP A C 1
ATOM 1282 O O . ASP A 1 165 ? -5.347 -23.128 43.771 1.00 60.81 165 ASP A O 1
ATOM 1286 N N . ASP A 1 166 ? -7.516 -22.887 44.402 1.00 64.31 166 ASP A N 1
ATOM 1287 C CA . ASP A 1 166 ? -7.525 -21.662 45.182 1.00 64.31 166 ASP A CA 1
ATOM 1288 C C . ASP A 1 166 ? -6.449 -21.624 46.284 1.00 64.31 166 ASP A C 1
ATOM 1290 O O . ASP A 1 166 ? -6.081 -22.659 46.827 1.00 64.31 166 ASP A O 1
ATOM 1294 N N . GLU A 1 167 ? -6.036 -20.418 46.705 1.00 62.62 167 GLU A N 1
ATOM 1295 C CA . GLU A 1 167 ? -6.000 -20.044 48.135 1.00 62.62 167 GLU A CA 1
ATOM 1296 C C . GLU A 1 167 ? -5.617 -18.553 48.346 1.00 62.62 167 GLU A C 1
ATOM 1298 O O . GLU A 1 167 ? -4.477 -18.150 48.114 1.00 62.62 167 GLU A O 1
ATOM 1303 N N . ASP A 1 168 ? -6.622 -17.783 48.803 1.00 54.22 168 ASP A N 1
ATOM 1304 C CA . ASP A 1 168 ? -6.634 -16.547 49.638 1.00 54.22 168 ASP A CA 1
ATOM 1305 C C . ASP A 1 168 ? -5.730 -15.326 49.313 1.00 54.22 168 ASP A C 1
ATOM 1307 O O . ASP A 1 168 ? -4.510 -15.326 49.613 1.00 54.22 168 ASP A O 1
#